Protein AF-A0A381VJJ7-F1 (afdb_monomer_lite)

Organism: NCBI:txid408172

pLDDT: mean 87.41, std 15.89, range [45.5, 98.31]

Structure (mmCIF, N/CA/C/O backbone):
data_AF-A0A381VJJ7-F1
#
_entry.id   AF-A0A381VJJ7-F1
#
loop_
_atom_site.group_PDB
_atom_site.id
_atom_site.type_symbol
_atom_site.label_atom_id
_atom_site.label_alt_id
_atom_site.label_comp_id
_atom_site.label_asym_id
_atom_site.label_entity_id
_atom_site.label_seq_id
_atom_site.pdbx_PDB_ins_code
_atom_site.Cartn_x
_atom_site.Cartn_y
_atom_site.Cartn_z
_atom_site.occupancy
_atom_site.B_iso_or_equiv
_atom_site.auth_seq_id
_atom_site.auth_comp_id
_atom_site.auth_asym_id
_atom_site.auth_atom_id
_atom_site.pdbx_PDB_model_num
ATOM 1 N N . MET A 1 1 ? 37.368 -34.229 -25.368 1.00 46.69 1 MET A N 1
ATOM 2 C CA . MET A 1 1 ? 37.058 -34.625 -23.973 1.00 46.69 1 MET A CA 1
ATOM 3 C C . MET A 1 1 ? 37.391 -33.416 -23.103 1.00 46.69 1 MET A C 1
ATOM 5 O O . MET A 1 1 ? 38.528 -32.993 -23.169 1.00 46.69 1 MET A O 1
ATOM 9 N N . ALA A 1 2 ? 36.510 -32.734 -22.379 1.00 45.50 2 ALA A N 1
ATOM 10 C CA . ALA A 1 2 ? 35.104 -32.928 -22.065 1.00 45.50 2 ALA A CA 1
ATOM 11 C C . ALA A 1 2 ? 34.402 -31.556 -22.107 1.00 45.50 2 ALA A C 1
ATOM 13 O O . ALA A 1 2 ? 34.876 -30.602 -21.497 1.00 45.50 2 ALA A O 1
ATOM 14 N N . ASP A 1 3 ? 33.282 -31.491 -22.820 1.00 58.00 3 ASP A N 1
ATOM 15 C CA . ASP A 1 3 ? 32.244 -30.486 -22.613 1.00 58.00 3 ASP A CA 1
ATOM 16 C C . ASP A 1 3 ? 31.342 -30.997 -21.481 1.00 58.00 3 ASP A C 1
ATOM 18 O O . ASP A 1 3 ? 30.918 -32.158 -21.512 1.00 58.00 3 ASP A O 1
ATOM 22 N N . LYS A 1 4 ? 31.114 -30.186 -20.442 1.00 55.75 4 LYS A N 1
ATOM 23 C CA . LYS A 1 4 ? 30.116 -30.469 -19.402 1.00 55.75 4 LYS A CA 1
ATOM 24 C C . LYS A 1 4 ? 29.716 -29.194 -18.649 1.00 55.75 4 LYS A C 1
ATOM 26 O O . LYS A 1 4 ? 30.333 -28.806 -17.665 1.00 55.75 4 LYS A O 1
ATOM 31 N N . ASN A 1 5 ? 28.583 -28.641 -19.082 1.00 54.97 5 ASN A N 1
ATOM 32 C CA . ASN A 1 5 ? 27.584 -27.938 -18.270 1.00 54.97 5 ASN A CA 1
ATOM 33 C C . ASN A 1 5 ? 28.036 -26.685 -17.500 1.00 54.97 5 ASN A C 1
ATOM 35 O O . ASN A 1 5 ? 28.073 -26.677 -16.268 1.00 54.97 5 ASN A O 1
ATOM 39 N N . ARG A 1 6 ? 28.155 -25.555 -18.204 1.00 58.88 6 ARG A N 1
ATOM 40 C CA . ARG A 1 6 ? 27.777 -24.269 -17.601 1.00 58.88 6 ARG A CA 1
ATOM 41 C C . ARG A 1 6 ? 26.253 -24.166 -17.692 1.00 58.88 6 ARG A C 1
ATOM 43 O O . ARG A 1 6 ? 25.722 -23.854 -18.751 1.00 58.88 6 ARG A O 1
ATOM 50 N N . LYS A 1 7 ? 25.540 -24.490 -16.608 1.00 54.41 7 LYS A N 1
ATOM 51 C CA . LYS A 1 7 ? 24.109 -24.166 -16.503 1.00 54.41 7 LYS A CA 1
ATOM 52 C C . LYS A 1 7 ? 23.988 -22.644 -16.608 1.00 54.41 7 LYS A C 1
ATOM 54 O O . LYS A 1 7 ? 24.362 -21.941 -15.672 1.00 54.41 7 LYS A O 1
ATOM 59 N N . GLU A 1 8 ? 23.550 -22.142 -17.760 1.00 59.31 8 GLU A N 1
ATOM 60 C CA . GLU A 1 8 ? 23.124 -20.750 -17.887 1.00 59.31 8 GLU A CA 1
ATOM 61 C C . GLU A 1 8 ? 22.062 -20.483 -16.813 1.00 59.31 8 GLU A C 1
ATOM 63 O O . GLU A 1 8 ? 21.164 -21.301 -16.593 1.00 59.31 8 GLU A O 1
ATOM 68 N N . SER A 1 9 ? 22.212 -19.371 -16.093 1.00 57.56 9 SER A N 1
ATOM 69 C CA . SER A 1 9 ? 21.195 -18.913 -15.149 1.00 57.56 9 SER A CA 1
ATOM 70 C C . SER A 1 9 ? 19.871 -18.735 -15.907 1.00 57.56 9 SER A C 1
ATOM 72 O O . SER A 1 9 ? 19.903 -18.191 -17.012 1.00 57.56 9 SER A O 1
ATOM 74 N N . PRO A 1 10 ? 18.710 -19.124 -15.343 1.00 56.34 10 PRO A N 1
ATOM 75 C CA . PRO A 1 10 ? 17.401 -18.973 -15.994 1.00 56.34 10 PRO A CA 1
ATOM 76 C C . PRO A 1 10 ? 17.084 -17.542 -16.474 1.00 56.34 10 PRO A C 1
ATOM 78 O O . PRO A 1 10 ? 16.173 -17.337 -17.268 1.00 56.34 10 PRO A O 1
ATOM 81 N N . PHE A 1 11 ? 17.858 -16.550 -16.031 1.00 56.56 11 PHE A N 1
ATOM 82 C CA . PHE A 1 11 ? 17.750 -15.153 -16.436 1.00 56.56 11 PHE A CA 1
ATOM 83 C C . PHE A 1 11 ? 17.969 -14.883 -17.934 1.00 56.56 11 PHE A C 1
ATOM 85 O O . PHE A 1 11 ? 17.388 -13.938 -18.447 1.00 56.56 11 PHE A O 1
ATOM 92 N N . THR A 1 12 ? 18.789 -15.665 -18.646 1.00 59.78 12 THR A N 1
ATOM 93 C CA . THR A 1 12 ? 19.278 -15.257 -19.982 1.00 59.78 12 THR A CA 1
ATOM 94 C C . THR A 1 12 ? 18.440 -15.733 -21.173 1.00 59.78 12 THR A C 1
ATOM 96 O O . THR A 1 12 ? 18.737 -15.344 -22.297 1.00 59.78 12 THR A O 1
ATOM 99 N N . ARG A 1 13 ? 17.398 -16.558 -20.976 1.00 57.34 13 ARG A N 1
ATOM 100 C CA . ARG A 1 13 ? 16.543 -17.067 -22.078 1.00 57.34 13 ARG A CA 1
ATOM 101 C C . ARG A 1 13 ? 15.054 -16.717 -21.966 1.00 57.34 13 ARG A C 1
ATOM 103 O O . ARG A 1 13 ? 14.358 -16.770 -22.973 1.00 57.34 13 ARG A O 1
ATOM 110 N N . GLU A 1 14 ? 14.566 -16.308 -20.793 1.00 59.53 14 GLU A N 1
ATOM 111 C CA . GLU A 1 14 ? 13.166 -15.879 -20.573 1.00 59.53 14 GLU A CA 1
ATOM 112 C C . GLU A 1 14 ? 12.939 -14.361 -20.767 1.00 59.53 14 GLU A C 1
ATOM 114 O O . GLU A 1 14 ? 11.879 -13.825 -20.436 1.00 59.53 14 GLU A O 1
ATOM 119 N N . ASP A 1 15 ? 13.943 -13.654 -21.283 1.00 70.50 15 ASP A N 1
ATOM 120 C CA . ASP A 1 15 ? 14.133 -12.214 -21.080 1.00 70.50 15 ASP A CA 1
ATOM 121 C C . ASP A 1 15 ? 13.102 -11.313 -21.810 1.00 70.50 15 ASP A C 1
ATOM 123 O O . ASP A 1 15 ? 12.397 -10.548 -21.143 1.00 70.50 15 ASP A O 1
ATOM 127 N N . PRO A 1 16 ? 12.850 -11.447 -23.132 1.00 81.94 16 PRO A N 1
ATOM 128 C CA . PRO A 1 16 ? 11.970 -10.502 -23.829 1.00 81.94 16 PRO A CA 1
ATOM 129 C C . PRO A 1 16 ? 10.502 -10.625 -23.405 1.00 81.94 1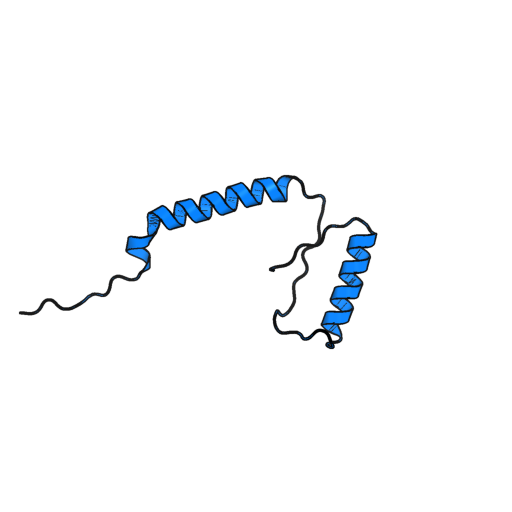6 PRO A C 1
ATOM 131 O O . PRO A 1 16 ? 9.821 -9.625 -23.191 1.00 81.94 16 PRO A O 1
ATOM 134 N N . TRP A 1 17 ? 10.003 -11.854 -23.233 1.00 86.31 17 TRP A N 1
ATOM 135 C CA . TRP A 1 17 ? 8.612 -12.080 -22.822 1.00 86.31 17 TRP A CA 1
ATOM 136 C C . TRP A 1 17 ? 8.341 -11.592 -21.397 1.00 86.31 17 TRP A C 1
ATOM 138 O O . TRP A 1 17 ? 7.254 -11.106 -21.091 1.00 86.31 17 TRP A O 1
ATOM 148 N N . ARG A 1 18 ? 9.332 -11.682 -20.504 1.00 87.75 18 ARG A N 1
ATOM 149 C CA . ARG A 1 18 ? 9.228 -11.117 -19.158 1.00 87.75 18 ARG A CA 1
ATOM 150 C C . ARG A 1 18 ? 9.138 -9.593 -19.191 1.00 87.75 18 ARG A C 1
ATOM 152 O O . ARG A 1 18 ? 8.312 -9.050 -18.466 1.00 87.75 18 ARG A O 1
ATOM 159 N N . ILE A 1 19 ? 9.914 -8.928 -20.046 1.00 90.94 19 ILE A N 1
ATOM 160 C CA . ILE A 1 19 ? 9.822 -7.474 -20.238 1.00 90.94 19 ILE A CA 1
ATOM 161 C C . ILE A 1 19 ? 8.423 -7.088 -20.724 1.00 90.94 19 ILE A C 1
ATOM 163 O O . ILE A 1 19 ? 7.805 -6.206 -20.135 1.00 90.94 19 ILE A O 1
ATOM 167 N N . PHE A 1 20 ? 7.885 -7.785 -21.731 1.00 93.88 20 PHE A N 1
ATOM 168 C CA . PHE A 1 20 ? 6.527 -7.516 -22.215 1.00 93.88 20 PHE A CA 1
ATOM 169 C C . PHE A 1 20 ? 5.465 -7.690 -21.127 1.00 93.88 20 PHE A C 1
ATOM 171 O O . PHE A 1 20 ? 4.583 -6.844 -21.019 1.00 93.88 20 PHE A O 1
ATOM 178 N N . ARG A 1 21 ? 5.577 -8.722 -20.280 1.00 93.94 21 ARG A N 1
ATOM 179 C CA . ARG A 1 21 ? 4.670 -8.901 -19.135 1.00 93.94 21 ARG A CA 1
ATOM 180 C C . ARG A 1 21 ? 4.772 -7.765 -18.120 1.00 93.94 21 ARG A C 1
ATOM 182 O O . ARG A 1 21 ? 3.747 -7.230 -17.731 1.00 93.94 21 ARG A O 1
ATOM 189 N N . ILE A 1 22 ? 5.986 -7.358 -17.746 1.00 94.75 22 ILE A N 1
ATOM 190 C CA . ILE A 1 22 ? 6.195 -6.242 -16.810 1.00 94.75 22 ILE A CA 1
ATOM 191 C C . ILE A 1 22 ? 5.596 -4.948 -17.378 1.00 94.75 22 ILE A C 1
ATOM 193 O O . ILE A 1 22 ? 4.902 -4.229 -16.669 1.00 94.75 22 ILE A O 1
ATOM 197 N N . MET A 1 23 ? 5.830 -4.654 -18.661 1.00 96.56 23 MET A N 1
ATOM 198 C CA . MET A 1 23 ? 5.252 -3.469 -19.305 1.00 96.56 23 MET A CA 1
ATOM 199 C C . MET A 1 23 ? 3.722 -3.518 -19.335 1.00 96.56 23 MET A C 1
ATOM 201 O O . MET A 1 23 ? 3.094 -2.502 -19.055 1.00 96.56 23 MET A O 1
ATOM 205 N N . ALA A 1 24 ? 3.134 -4.677 -19.647 1.00 96.81 24 ALA A N 1
ATOM 206 C CA . ALA A 1 24 ? 1.685 -4.862 -19.614 1.00 96.81 24 ALA A CA 1
ATOM 207 C C . ALA A 1 24 ? 1.118 -4.615 -18.205 1.00 96.81 24 ALA A C 1
ATOM 209 O O . ALA A 1 24 ? 0.198 -3.818 -18.060 1.00 96.81 24 ALA A O 1
ATOM 210 N N . GLU A 1 25 ? 1.736 -5.183 -17.161 1.00 97.00 25 GLU A N 1
ATOM 211 C CA . GLU A 1 25 ? 1.333 -4.954 -15.764 1.00 97.00 25 GLU A CA 1
ATOM 212 C C . GLU A 1 25 ? 1.380 -3.467 -15.377 1.00 97.00 25 GLU A C 1
ATOM 214 O O . GLU A 1 25 ? 0.498 -2.987 -14.663 1.00 97.00 25 GLU A O 1
ATOM 219 N N . PHE A 1 26 ? 2.377 -2.714 -15.856 1.00 96.69 26 PHE A N 1
ATOM 220 C CA . PHE A 1 26 ? 2.451 -1.271 -15.620 1.00 96.69 26 PHE A CA 1
ATOM 221 C C . PHE A 1 26 ? 1.334 -0.502 -16.323 1.00 96.69 26 PHE A C 1
ATOM 223 O O . PHE A 1 26 ? 0.751 0.387 -15.709 1.00 96.69 26 PHE A O 1
ATOM 230 N N . VAL A 1 27 ? 1.038 -0.826 -17.586 1.00 97.06 27 VAL A N 1
ATOM 231 C CA . VAL A 1 27 ? -0.045 -0.175 -18.340 1.00 97.06 27 VAL A CA 1
ATOM 232 C C . VAL A 1 27 ? -1.381 -0.393 -17.635 1.00 97.06 27 VAL A C 1
ATOM 234 O O . VAL A 1 27 ? -2.060 0.587 -17.328 1.00 97.06 27 VAL A O 1
ATOM 237 N N . ASP A 1 28 ? -1.693 -1.644 -17.295 1.00 95.94 28 ASP A N 1
ATOM 238 C CA . ASP A 1 28 ? -2.924 -2.002 -16.587 1.00 95.94 28 ASP A CA 1
ATOM 239 C C . ASP A 1 28 ? -3.001 -1.298 -15.220 1.00 95.94 28 ASP A C 1
ATOM 241 O O . ASP A 1 28 ? -4.022 -0.707 -14.864 1.00 95.94 28 ASP A O 1
ATOM 245 N N . SER A 1 29 ? -1.895 -1.281 -14.466 1.00 94.19 29 SER A N 1
ATOM 246 C CA . SER A 1 29 ? -1.837 -0.615 -13.159 1.00 94.19 29 SER A CA 1
ATOM 247 C C . SER A 1 29 ? -2.018 0.898 -13.266 1.00 94.19 29 SER A C 1
ATOM 249 O O . SER A 1 29 ? -2.697 1.491 -12.433 1.00 94.19 29 SER A O 1
ATOM 251 N N . PHE A 1 30 ? -1.419 1.559 -14.259 1.00 95.50 30 PHE A N 1
ATOM 252 C CA . PHE A 1 30 ? -1.592 3.002 -14.429 1.00 95.50 30 PHE A CA 1
ATOM 253 C C . PHE A 1 30 ? -3.015 3.353 -14.845 1.00 95.50 30 PHE A C 1
ATOM 255 O O . PHE A 1 30 ? -3.545 4.347 -14.354 1.00 95.50 30 PHE A O 1
ATOM 262 N N . GLU A 1 31 ? -3.650 2.545 -15.694 1.00 94.62 31 GLU A N 1
ATOM 263 C CA . GLU A 1 31 ? -5.051 2.752 -16.047 1.00 94.62 31 GLU A CA 1
ATOM 264 C C . GLU A 1 31 ? -5.961 2.632 -14.816 1.00 94.62 31 GLU A C 1
ATOM 266 O O . GLU A 1 31 ? -6.778 3.525 -14.574 1.00 94.62 31 GLU A O 1
ATOM 271 N N . GLU A 1 32 ? -5.783 1.590 -14.004 1.00 92.44 32 GLU A N 1
ATOM 272 C CA . GLU A 1 32 ? -6.580 1.367 -12.794 1.00 92.44 32 GLU A CA 1
ATOM 273 C C . GLU A 1 32 ? -6.345 2.468 -11.744 1.00 92.44 32 GLU A C 1
ATOM 275 O O . GLU A 1 32 ? -7.285 3.094 -11.248 1.00 92.44 32 GLU A O 1
ATOM 280 N N . LEU A 1 33 ? -5.078 2.767 -11.441 1.00 92.81 33 LEU A N 1
ATOM 281 C CA . LEU A 1 33 ? -4.706 3.722 -10.396 1.00 92.81 33 LEU A CA 1
ATOM 282 C C . LEU A 1 33 ? -4.944 5.185 -10.804 1.00 92.81 33 LEU A C 1
ATOM 284 O O . LEU A 1 33 ? -5.061 6.038 -9.926 1.00 92.81 33 LEU A O 1
ATOM 288 N N . SER A 1 34 ? -5.061 5.496 -12.102 1.00 93.56 34 SER A N 1
ATOM 289 C CA . SER A 1 34 ? -5.326 6.865 -12.587 1.00 93.56 34 SER A CA 1
ATOM 290 C C . SER A 1 34 ? -6.661 7.444 -12.115 1.00 93.56 34 SER A C 1
ATOM 292 O O . SER A 1 34 ? -6.838 8.661 -12.108 1.00 93.56 34 SER A O 1
ATOM 294 N N . ARG A 1 35 ? -7.602 6.577 -11.725 1.00 90.12 35 ARG A N 1
ATOM 295 C CA . ARG A 1 35 ? -8.950 6.951 -11.281 1.00 90.12 35 ARG A CA 1
ATOM 296 C C . ARG A 1 35 ? -9.057 7.076 -9.761 1.00 90.12 35 ARG A C 1
ATOM 298 O O . ARG A 1 35 ? -10.138 7.379 -9.260 1.00 90.12 35 ARG A O 1
ATOM 305 N N . LEU A 1 36 ? -7.981 6.795 -9.022 1.00 89.94 36 LEU A N 1
ATOM 306 C CA . LEU A 1 36 ? -8.005 6.823 -7.565 1.00 89.94 36 LEU A CA 1
ATOM 307 C C . LEU A 1 36 ? -7.888 8.247 -7.019 1.00 89.94 36 LEU A C 1
ATOM 309 O O . LEU A 1 36 ? -6.972 8.999 -7.344 1.00 89.94 36 LEU A O 1
ATOM 313 N N . GLU A 1 37 ? -8.795 8.560 -6.101 1.00 89.25 37 GLU A N 1
ATOM 314 C CA . GLU A 1 37 ? -8.723 9.720 -5.214 1.00 89.25 37 GLU A CA 1
ATOM 315 C C . GLU A 1 37 ? -7.599 9.550 -4.165 1.00 89.25 37 GLU A C 1
ATOM 317 O O . GLU A 1 37 ? -7.089 8.434 -3.982 1.00 89.25 37 GLU A O 1
ATOM 322 N N . PRO A 1 38 ? -7.210 10.619 -3.434 1.00 94.00 38 PRO A N 1
ATOM 323 C 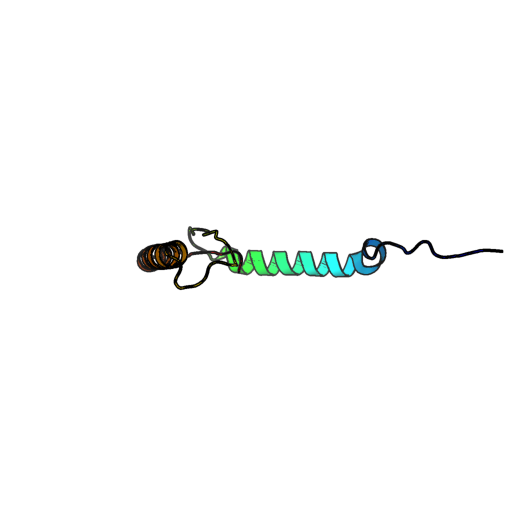CA . PRO A 1 38 ? -6.222 10.529 -2.361 1.00 94.00 38 PRO A CA 1
ATOM 324 C C . PRO A 1 38 ? -6.499 9.357 -1.413 1.00 94.00 38 PRO A C 1
ATOM 326 O O . PRO A 1 38 ? -7.549 9.281 -0.776 1.00 94.00 38 PRO A O 1
ATOM 329 N N . SER A 1 39 ? -5.540 8.439 -1.327 1.00 95.38 39 SER A N 1
ATOM 330 C CA . SER A 1 39 ? -5.696 7.140 -0.672 1.00 95.38 39 SER A CA 1
ATOM 331 C C . SER A 1 39 ? -4.644 6.909 0.410 1.00 95.38 39 SER A C 1
ATOM 333 O O . SER A 1 39 ? -3.645 7.624 0.513 1.00 95.38 39 SER A O 1
ATOM 335 N N . VAL A 1 40 ? -4.887 5.904 1.251 1.00 97.12 40 VAL A N 1
ATOM 336 C CA . VAL A 1 40 ? -3.981 5.489 2.326 1.00 97.12 40 VAL A CA 1
ATOM 337 C C . VAL A 1 40 ? -3.537 4.051 2.099 1.00 97.12 40 VAL A C 1
ATOM 339 O O . VAL A 1 40 ? -4.360 3.142 2.027 1.00 97.12 40 VAL A O 1
ATOM 342 N N . THR A 1 41 ? -2.226 3.824 2.075 1.00 97.38 41 THR A N 1
ATOM 343 C CA . THR A 1 41 ? -1.666 2.469 2.041 1.00 97.38 41 THR A CA 1
ATOM 344 C C . THR A 1 41 ? -1.435 1.951 3.456 1.00 97.38 41 THR A C 1
ATOM 346 O O . THR A 1 41 ? -0.757 2.599 4.255 1.00 97.38 41 THR A O 1
ATOM 349 N N . ILE A 1 42 ? -1.971 0.770 3.773 1.00 97.25 42 ILE A N 1
ATOM 350 C CA . ILE A 1 42 ? -1.760 0.099 5.062 1.00 97.25 42 ILE A CA 1
ATOM 351 C C . ILE A 1 42 ? -0.839 -1.104 4.867 1.00 97.25 42 ILE A C 1
ATOM 353 O O . ILE A 1 42 ? -1.112 -1.998 4.066 1.00 97.25 42 ILE A O 1
ATOM 357 N N . PHE A 1 43 ? 0.226 -1.153 5.667 1.00 96.75 43 PHE A N 1
ATOM 358 C CA . PHE A 1 43 ? 1.136 -2.292 5.745 1.00 96.75 43 PHE A CA 1
ATOM 359 C C . PHE A 1 43 ? 0.960 -3.054 7.056 1.00 96.75 43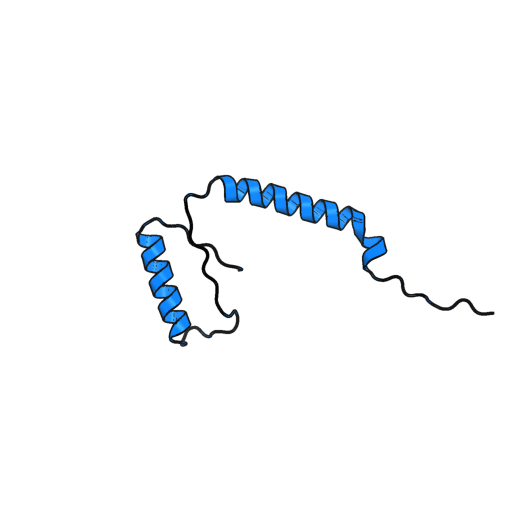 PHE A C 1
ATOM 361 O O . PHE A 1 43 ? 0.647 -2.483 8.100 1.00 96.75 43 PHE A O 1
ATOM 368 N N . GLY A 1 44 ? 1.210 -4.358 7.003 1.00 95.38 44 GLY A N 1
ATOM 369 C CA . GLY A 1 44 ? 1.145 -5.241 8.157 1.00 95.38 44 GLY A CA 1
ATOM 370 C C . GLY A 1 44 ? 1.742 -6.608 7.849 1.00 95.38 44 GLY A C 1
ATOM 371 O O . GLY A 1 44 ? 2.019 -6.947 6.700 1.00 95.38 44 GLY A O 1
ATOM 372 N N . SER A 1 45 ? 1.958 -7.405 8.892 1.00 96.44 45 SER A N 1
ATOM 373 C CA . SER A 1 45 ? 2.420 -8.787 8.742 1.00 96.44 45 SER A CA 1
ATOM 374 C C . SER A 1 45 ? 1.362 -9.638 8.031 1.00 96.44 45 SER A C 1
ATOM 376 O O . SER A 1 45 ? 0.227 -9.738 8.496 1.00 96.44 45 SER A O 1
ATOM 378 N N . SER A 1 46 ? 1.760 -10.342 6.967 1.00 95.75 46 SER A N 1
ATOM 379 C CA . SER A 1 46 ? 0.912 -11.315 6.256 1.00 95.75 46 SER A CA 1
ATOM 380 C C . SER A 1 46 ? 0.596 -12.574 7.074 1.00 95.75 46 SER A C 1
ATOM 382 O O . SER A 1 46 ? -0.200 -13.410 6.656 1.00 95.75 46 SER A O 1
ATOM 384 N N . ARG A 1 47 ? 1.227 -12.733 8.246 1.00 96.19 47 ARG A N 1
ATOM 385 C CA . ARG A 1 47 ? 1.100 -13.913 9.119 1.00 96.19 47 ARG A CA 1
ATOM 386 C C . ARG A 1 47 ? 0.197 -13.677 10.330 1.00 96.19 47 ARG A C 1
ATOM 388 O O . ARG A 1 47 ? -0.051 -14.610 11.094 1.00 96.19 47 ARG A O 1
ATOM 395 N N . THR A 1 48 ? -0.256 -12.443 10.548 1.00 97.25 48 THR A N 1
ATOM 396 C CA . THR A 1 48 ? -1.063 -12.090 11.719 1.00 97.25 48 THR A CA 1
ATOM 397 C C . THR A 1 48 ? -2.454 -12.719 11.625 1.00 97.25 48 THR A C 1
ATOM 399 O O . THR A 1 48 ? -3.145 -12.587 10.619 1.00 97.25 48 THR A O 1
ATOM 402 N N . LYS A 1 49 ? -2.880 -13.414 12.688 1.00 97.75 49 LYS A N 1
ATOM 403 C CA . LYS A 1 49 ? -4.185 -14.094 12.734 1.00 97.75 49 LYS A CA 1
ATOM 404 C C . LYS A 1 49 ? -5.318 -13.103 13.032 1.00 97.75 49 LYS A C 1
ATOM 406 O O . LYS A 1 49 ? -5.094 -12.151 13.773 1.00 97.75 49 LYS A O 1
ATOM 411 N N . PRO A 1 50 ? -6.569 -13.378 12.616 1.00 97.06 50 PRO A N 1
ATOM 412 C CA . PRO A 1 50 ? -7.690 -12.470 12.865 1.00 97.06 50 PRO A CA 1
ATOM 413 C C . PRO A 1 50 ? -7.969 -12.146 14.339 1.00 97.06 50 PRO A C 1
ATOM 415 O O . PRO A 1 50 ? -8.497 -11.085 14.640 1.00 97.06 50 PRO A O 1
ATOM 418 N N . ARG A 1 51 ? -7.639 -13.043 15.277 1.00 97.06 51 ARG A N 1
ATOM 419 C CA . ARG A 1 51 ? -7.829 -12.804 16.722 1.00 97.06 51 ARG A CA 1
ATOM 420 C C . ARG A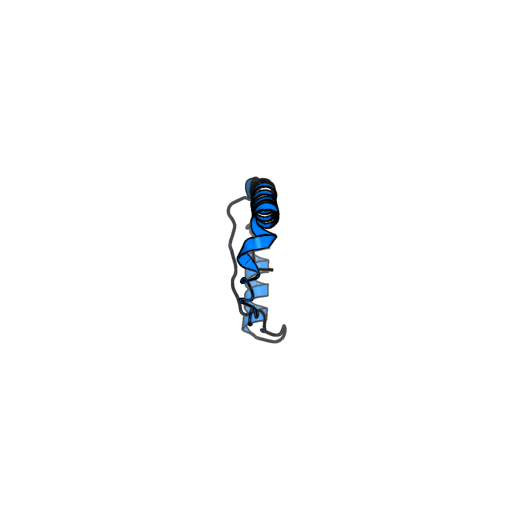 1 51 ? -6.769 -11.887 17.339 1.00 97.06 51 ARG A C 1
ATOM 422 O O . ARG A 1 51 ? -6.910 -11.512 18.497 1.00 97.06 51 ARG A O 1
ATOM 429 N N . ASP A 1 52 ? -5.713 -11.568 16.601 1.00 98.31 52 ASP A N 1
ATOM 430 C CA . ASP A 1 52 ? -4.639 -10.710 17.084 1.00 98.31 52 ASP A CA 1
ATOM 431 C C . ASP A 1 52 ? -5.146 -9.270 17.310 1.00 98.31 52 ASP A C 1
ATOM 433 O O . ASP A 1 52 ? -5.862 -8.732 16.453 1.00 98.31 52 ASP A O 1
ATOM 437 N N . PRO A 1 53 ? -4.783 -8.616 18.429 1.00 97.81 53 PRO A N 1
ATOM 438 C CA . PRO A 1 53 ? -5.182 -7.239 18.704 1.00 97.81 53 PRO A CA 1
ATOM 439 C C . PRO A 1 53 ? -4.818 -6.253 17.586 1.00 97.81 53 PRO A C 1
ATOM 441 O O . PRO A 1 53 ? -5.625 -5.382 17.261 1.00 97.81 53 PRO A O 1
ATOM 444 N N . TYR A 1 54 ? -3.653 -6.399 16.949 1.00 97.00 54 TYR A N 1
ATOM 445 C CA . TYR A 1 54 ? -3.216 -5.506 15.874 1.00 97.00 54 TYR A CA 1
ATOM 446 C C . TYR A 1 54 ? -3.992 -5.732 14.576 1.00 97.00 54 TYR A C 1
ATOM 448 O O . TYR A 1 54 ? -4.263 -4.774 13.848 1.00 97.00 54 TYR A O 1
ATOM 456 N N . TYR A 1 55 ? -4.427 -6.969 14.307 1.00 97.88 55 TYR A N 1
ATOM 457 C CA . TYR A 1 55 ? -5.341 -7.244 13.196 1.00 97.88 55 TYR A CA 1
ATOM 458 C C . TYR A 1 55 ? -6.674 -6.521 13.411 1.00 97.88 55 TYR A C 1
ATOM 460 O O . TYR A 1 55 ? -7.147 -5.800 12.535 1.00 97.88 55 TYR A O 1
ATOM 468 N N . GLN A 1 56 ? -7.252 -6.647 14.609 1.00 98.31 56 GLN A N 1
ATOM 469 C CA . GLN A 1 56 ? -8.526 -6.007 14.947 1.00 98.31 56 GLN A CA 1
ATOM 470 C C . GLN A 1 56 ? -8.442 -4.477 14.901 1.00 98.31 56 GLN A C 1
ATOM 472 O O . GLN A 1 56 ? -9.345 -3.821 14.378 1.00 98.31 56 GLN A O 1
ATOM 477 N N . GLN A 1 57 ? -7.340 -3.899 15.384 1.00 97.69 57 GLN A N 1
ATOM 478 C CA . GLN A 1 57 ? -7.086 -2.461 15.285 1.00 97.69 57 GLN A CA 1
ATOM 479 C C . GLN A 1 57 ? -6.964 -1.998 13.829 1.00 97.69 57 GLN A C 1
ATOM 481 O O . GLN A 1 57 ? -7.576 -0.995 13.462 1.00 97.69 57 GLN A O 1
ATOM 486 N N . SER A 1 58 ? -6.246 -2.748 12.988 1.00 97.62 58 SER A N 1
ATOM 487 C CA . SER A 1 58 ? -6.099 -2.440 11.558 1.00 97.62 58 SER A CA 1
ATOM 488 C C . SER A 1 58 ? -7.450 -2.476 10.838 1.00 97.62 58 SER A C 1
ATOM 490 O O . SER A 1 58 ? -7.776 -1.555 10.092 1.00 97.62 58 SER A O 1
ATOM 492 N N . VAL A 1 59 ? -8.297 -3.470 11.139 1.00 97.56 59 VAL A N 1
ATOM 493 C CA . VAL A 1 59 ? -9.677 -3.548 10.628 1.00 97.56 59 VAL A CA 1
ATOM 494 C C . VAL A 1 59 ? -10.511 -2.352 11.091 1.00 97.56 59 VAL A C 1
ATOM 496 O O . VAL A 1 59 ? -11.245 -1.762 10.296 1.00 97.56 59 VAL A O 1
ATOM 499 N N . ALA A 1 60 ? -10.426 -1.973 12.368 1.00 98.25 60 ALA A N 1
ATOM 500 C CA . ALA A 1 60 ? -11.164 -0.830 12.899 1.00 98.25 60 ALA A CA 1
ATOM 501 C C . ALA A 1 60 ? -10.721 0.496 12.255 1.00 98.25 60 ALA A C 1
ATOM 503 O O . ALA A 1 60 ? -11.569 1.339 11.961 1.00 98.25 60 ALA A O 1
ATOM 504 N N . MET A 1 61 ? -9.420 0.666 12.006 1.00 97.81 61 MET A N 1
ATOM 505 C CA . MET A 1 61 ? -8.865 1.824 11.304 1.00 97.81 61 MET A CA 1
ATOM 506 C C . MET A 1 61 ? -9.333 1.871 9.846 1.00 97.81 61 MET A C 1
ATO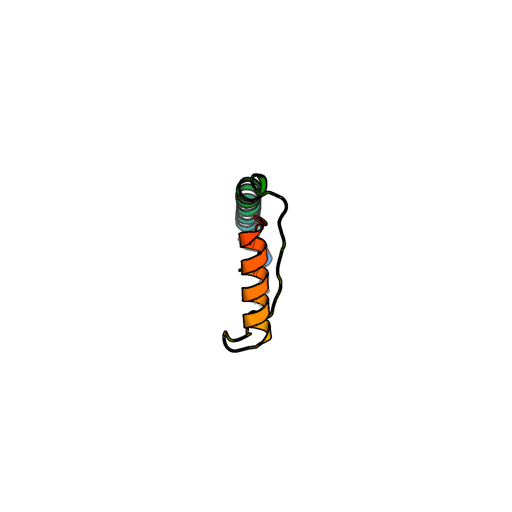M 508 O O . MET A 1 61 ? -9.918 2.870 9.432 1.00 97.81 61 MET A O 1
ATOM 512 N N . ALA A 1 62 ? -9.169 0.779 9.093 1.00 97.75 62 ALA A N 1
ATOM 513 C CA . ALA A 1 62 ? -9.592 0.698 7.694 1.00 97.75 62 ALA A CA 1
ATOM 514 C C . ALA A 1 62 ? -11.095 0.983 7.533 1.00 97.75 62 ALA A C 1
ATOM 516 O O . ALA A 1 62 ? -11.499 1.725 6.642 1.00 97.75 62 ALA A O 1
ATOM 517 N N . LYS A 1 63 ? -11.933 0.490 8.459 1.00 98.12 63 LYS A N 1
ATOM 518 C CA . LYS A 1 63 ? -13.371 0.809 8.492 1.00 98.12 63 LYS A CA 1
ATOM 519 C C . LYS A 1 63 ? -13.648 2.300 8.684 1.00 98.12 63 LYS A C 1
ATOM 521 O O . LYS A 1 63 ? -14.608 2.806 8.111 1.00 98.12 63 LYS A O 1
ATOM 526 N N . LYS A 1 64 ? -12.866 2.999 9.510 1.00 98.25 64 LYS A N 1
ATOM 527 C CA . LYS A 1 64 ? -13.019 4.449 9.711 1.00 98.25 64 LYS A CA 1
ATOM 528 C C . LYS A 1 64 ? -12.611 5.227 8.460 1.00 98.25 64 LYS A C 1
ATOM 530 O O . LYS A 1 64 ? -13.346 6.126 8.073 1.00 98.25 64 LYS A O 1
ATOM 535 N N . LEU A 1 65 ? -11.508 4.840 7.816 1.00 97.38 65 LEU A N 1
ATOM 536 C CA . LEU A 1 65 ? -11.046 5.440 6.558 1.00 97.38 65 LEU A CA 1
ATOM 537 C C . LEU A 1 65 ? -12.085 5.271 5.442 1.00 97.38 65 LEU A C 1
ATOM 539 O O . LEU A 1 65 ? -12.503 6.258 4.845 1.00 97.38 65 LEU A O 1
ATOM 543 N N . ALA A 1 66 ? -12.607 4.055 5.263 1.00 95.81 66 ALA A N 1
ATOM 544 C CA . ALA A 1 66 ? -13.649 3.781 4.276 1.00 95.81 66 ALA A CA 1
ATOM 545 C C . ALA A 1 66 ? -14.928 4.600 4.533 1.00 95.81 66 ALA A C 1
ATOM 547 O O . ALA A 1 66 ? -15.500 5.166 3.607 1.00 95.81 66 ALA A O 1
ATOM 548 N N . LYS A 1 67 ? -15.359 4.727 5.798 1.00 97.44 67 LYS A N 1
ATOM 549 C CA . LYS A 1 67 ? -16.509 5.575 6.170 1.00 97.44 67 LYS A CA 1
ATOM 550 C C . LYS A 1 67 ? -16.276 7.063 5.905 1.00 97.44 67 LYS A C 1
ATOM 552 O O . LYS A 1 67 ? -17.242 7.785 5.699 1.00 97.44 67 LYS A O 1
ATOM 557 N N . ALA A 1 68 ? -15.025 7.510 5.937 1.00 96.31 68 ALA A N 1
ATOM 558 C CA . ALA A 1 68 ? -14.641 8.877 5.608 1.00 96.31 68 ALA A CA 1
ATOM 559 C C . ALA A 1 68 ? -14.460 9.102 4.095 1.00 96.31 68 ALA A C 1
ATOM 561 O O . ALA A 1 68 ? -14.093 10.202 3.697 1.00 96.31 68 ALA A O 1
ATOM 562 N N . GLY A 1 69 ? -14.701 8.085 3.257 1.00 95.31 69 GLY A N 1
ATOM 563 C CA . GLY A 1 69 ? -14.518 8.171 1.808 1.00 95.31 69 GLY A CA 1
ATOM 564 C C . GLY A 1 69 ? -13.057 8.115 1.362 1.00 95.31 69 GLY A C 1
ATOM 565 O O . GLY A 1 69 ? -12.768 8.480 0.231 1.00 95.31 69 GLY A O 1
ATOM 566 N N . VAL A 1 70 ? -12.140 7.666 2.227 1.00 96.12 70 VAL A N 1
ATOM 567 C CA . VAL A 1 70 ? -10.712 7.540 1.906 1.00 96.12 70 VAL A CA 1
ATOM 568 C C . VAL A 1 70 ? -10.424 6.108 1.439 1.00 96.12 70 VAL A C 1
ATOM 570 O O . VAL A 1 70 ? -10.560 5.180 2.248 1.00 96.12 70 VAL A O 1
ATOM 573 N N . PRO A 1 71 ? -10.025 5.893 0.169 1.00 95.00 71 PRO A N 1
ATOM 574 C CA . PRO A 1 71 ? -9.650 4.575 -0.328 1.00 95.00 71 PRO A CA 1
ATOM 575 C C . PRO A 1 71 ? -8.442 4.009 0.426 1.00 95.00 71 PRO A C 1
ATOM 577 O O . PRO A 1 71 ? -7.525 4.743 0.806 1.00 95.00 71 PRO A O 1
ATOM 580 N N . VAL A 1 72 ? -8.432 2.690 0.626 1.00 96.19 72 VAL A N 1
ATOM 581 C CA . VAL A 1 72 ? -7.344 1.972 1.302 1.00 96.19 72 VAL A CA 1
ATOM 582 C C . VAL A 1 72 ? -6.689 0.997 0.331 1.00 96.19 72 VAL A C 1
ATOM 584 O O . VAL A 1 72 ? -7.386 0.208 -0.301 1.00 96.19 72 VAL A O 1
ATOM 587 N N . ILE A 1 73 ? -5.359 1.031 0.255 1.00 96.44 73 ILE A N 1
ATOM 588 C CA . ILE A 1 73 ? -4.532 0.145 -0.577 1.00 96.44 73 ILE A CA 1
ATOM 589 C C . ILE A 1 73 ? -3.698 -0.773 0.333 1.00 96.44 73 ILE A C 1
ATOM 591 O O . ILE A 1 73 ? -3.219 -0.347 1.388 1.00 96.44 73 ILE A O 1
ATOM 595 N N . THR A 1 74 ? -3.508 -2.035 -0.056 1.00 96.38 74 THR A N 1
ATOM 596 C CA . THR A 1 74 ? -2.678 -3.026 0.658 1.00 96.38 74 THR A CA 1
ATOM 597 C C . THR A 1 74 ? -1.727 -3.740 -0.307 1.00 96.38 74 THR A C 1
ATOM 599 O O . THR A 1 74 ? -1.801 -3.562 -1.518 1.00 96.38 74 THR A O 1
ATOM 602 N N . GLY A 1 75 ? -0.806 -4.551 0.227 1.00 92.75 75 GLY A N 1
ATOM 603 C CA . GLY A 1 75 ? 0.115 -5.376 -0.573 1.00 92.75 75 GLY A CA 1
ATOM 604 C C . GLY A 1 75 ? -0.469 -6.704 -1.078 1.00 92.75 75 GLY A C 1
ATOM 605 O O . GLY A 1 75 ? 0.298 -7.575 -1.484 1.00 92.75 75 GLY A O 1
ATOM 606 N N . GLY A 1 76 ? -1.787 -6.885 -0.976 1.00 71.81 76 GLY A N 1
ATOM 607 C CA . GLY A 1 76 ? -2.522 -8.109 -1.298 1.00 71.81 76 GLY A CA 1
ATOM 608 C C . GLY A 1 76 ? -3.933 -8.060 -0.742 1.00 71.81 76 GLY A C 1
ATOM 609 O O . GLY A 1 76 ? -4.071 -7.631 0.431 1.00 71.81 76 GLY A O 1
#

Secondary structure (DSSP, 8-state):
---------GGGTSHHHHHHHHHHHHHHHHHHHTTPPS-EE----TT--TTSHHHHHHHHHHHHHHHTT--EE---

Sequence (76 aa):
MADKNRKESPFTREDPWRIFRIMAEFVDSFEELSRLEPSVTIFGSSRTKPRDPYYQQSVAMAKKLAKAGVPVITGG

InterPro domains:
  IPR052341 LOG family pyrimidine/purine nucleotide 5'-monophosphatases [PTHR43393] (5-76)

Foldseek 3Di:
DDDDDPDDDPPPPCPPVVVVVVVVVVVVVCVVCVPDDAAEEDDDDPPDDCVDPVNVVVVVVCVVCVVVVHHYHYPD

Radius of gyration: 21.43 Å; chains: 1; bounding box: 54×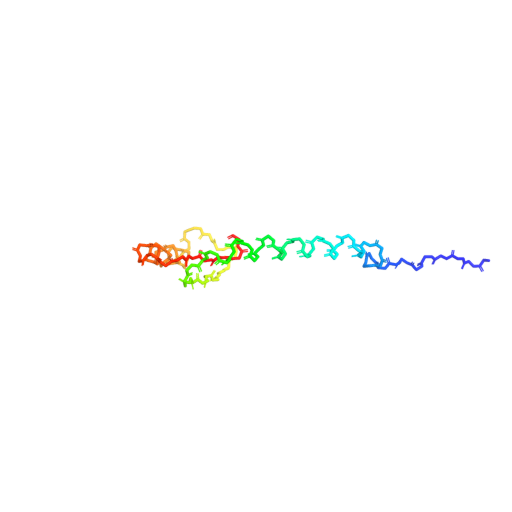45×43 Å